Protein AF-A0A814LFT7-F1 (afdb_monomer_lite)

Secondary structure (DSSP, 8-state):
-----SSSTTSS---S---HHHHHHHHHHHHHHHHHHHHHTT-HHHHHHHHHHTT---S-TT---TTT--SHHHHHHHHHHHHHHHTT-HHHHHHHHHHHTTT-HHHHHHHHHHHHTT-SPTT--HHHHHHHHHHHHTT---TT-TTHHHHHHHHHHHHHHTSSS---HHHH--

Sequence (174 aa):
MAAQGIGEKLASSVPQALGAREFMIERLILRDNTRELLRENGREDEFESDLLDLTECTCGMDTYDPAKCKCRAREGIMLLAQFYYDTEQYHKAWKWYSKIKDVDLRAMYQLATMGFDEQGPPGFTPDDAYQMMVEIAAKGKDPNCFVVPYAEFHIGKAFFQGFGVAHSEDKAEQ

pLDDT: mean 72.68, std 20.84, range [34.19, 95.81]

Structure (mmCIF, N/CA/C/O backbone):
data_AF-A0A814LFT7-F1
#
_entry.id   AF-A0A814LFT7-F1
#
loop_
_atom_site.group_PDB
_atom_site.id
_atom_site.type_symbol
_atom_site.label_atom_id
_atom_site.label_alt_id
_atom_site.label_comp_id
_atom_site.label_asym_id
_atom_site.label_entity_id
_atom_site.label_seq_id
_atom_site.pdbx_PDB_ins_code
_atom_site.Cartn_x
_atom_site.Cartn_y
_atom_site.Cartn_z
_atom_site.occupancy
_atom_site.B_iso_or_equiv
_atom_site.auth_seq_id
_atom_site.auth_comp_id
_atom_site.auth_asym_id
_atom_site.auth_atom_id
_atom_site.pdbx_PDB_model_num
ATOM 1 N N . MET A 1 1 ? 39.405 0.310 -35.457 1.00 40.16 1 MET A N 1
ATOM 2 C CA . MET A 1 1 ? 39.043 -0.977 -34.829 1.00 40.16 1 MET A CA 1
ATOM 3 C C . MET A 1 1 ? 39.791 -1.091 -33.516 1.00 40.16 1 MET A C 1
ATOM 5 O O . MET A 1 1 ? 41.009 -1.153 -33.575 1.00 40.16 1 MET A O 1
ATOM 9 N N . ALA A 1 2 ? 39.075 -1.036 -32.391 1.00 37.03 2 ALA A N 1
ATOM 10 C CA . ALA A 1 2 ? 39.381 -1.689 -31.107 1.00 37.03 2 ALA A CA 1
ATOM 11 C C . ALA A 1 2 ? 38.528 -1.021 -30.012 1.00 37.03 2 ALA A C 1
ATOM 13 O O . ALA A 1 2 ? 38.968 -0.089 -29.350 1.00 37.03 2 ALA A O 1
ATOM 14 N N . ALA A 1 3 ? 37.285 -1.480 -29.859 1.00 38.47 3 ALA A N 1
ATOM 15 C CA . ALA A 1 3 ? 36.511 -1.297 -28.638 1.00 38.47 3 ALA A CA 1
ATOM 16 C C . ALA A 1 3 ? 36.437 -2.682 -27.987 1.00 38.47 3 ALA A C 1
ATOM 18 O O . ALA A 1 3 ? 35.677 -3.537 -28.433 1.00 38.47 3 ALA A O 1
ATOM 19 N N . GLN A 1 4 ? 37.302 -2.939 -27.009 1.00 41.00 4 GLN A N 1
ATOM 20 C CA . GLN A 1 4 ? 37.281 -4.161 -26.211 1.00 41.00 4 GLN A CA 1
ATOM 21 C C . GLN A 1 4 ? 37.300 -3.789 -24.730 1.00 41.00 4 GLN A C 1
ATOM 23 O O . GLN A 1 4 ? 38.209 -3.108 -24.264 1.00 41.00 4 GLN A O 1
ATOM 28 N N . GLY A 1 5 ? 36.293 -4.291 -24.011 1.00 41.91 5 GLY A N 1
ATOM 29 C CA . GLY A 1 5 ? 36.482 -4.800 -22.655 1.00 41.91 5 GLY A CA 1
ATOM 30 C C . GLY A 1 5 ? 36.432 -3.797 -21.507 1.00 41.91 5 GLY A C 1
ATOM 31 O O . GLY A 1 5 ? 37.387 -3.712 -20.743 1.00 41.91 5 GLY A O 1
ATOM 32 N N . ILE A 1 6 ? 35.300 -3.113 -21.316 1.00 39.19 6 ILE A N 1
ATOM 33 C CA . ILE A 1 6 ? 34.969 -2.491 -20.013 1.00 39.19 6 ILE A CA 1
ATOM 34 C C . ILE A 1 6 ? 34.038 -3.401 -19.177 1.00 39.19 6 ILE A C 1
ATOM 36 O O . ILE A 1 6 ? 33.919 -3.222 -17.971 1.00 39.19 6 ILE A O 1
ATOM 40 N N . GLY A 1 7 ? 33.428 -4.427 -19.790 1.00 34.19 7 GLY A N 1
ATOM 41 C CA . GLY A 1 7 ? 32.464 -5.322 -19.130 1.00 34.19 7 GLY A CA 1
ATOM 42 C C . GLY A 1 7 ? 33.062 -6.468 -18.301 1.00 34.19 7 GLY A C 1
ATOM 43 O O . GLY A 1 7 ? 32.405 -6.959 -17.393 1.00 34.19 7 GLY A O 1
ATOM 44 N N . GLU A 1 8 ? 34.304 -6.893 -18.558 1.00 38.50 8 GLU A N 1
ATOM 45 C CA . GLU A 1 8 ? 34.863 -8.103 -17.919 1.00 38.50 8 GLU A CA 1
ATOM 46 C C . GLU A 1 8 ? 35.596 -7.850 -16.594 1.00 38.50 8 GLU A C 1
ATOM 48 O O . GLU A 1 8 ? 35.836 -8.788 -15.837 1.00 38.50 8 GLU A O 1
ATOM 53 N N . LYS A 1 9 ? 35.944 -6.600 -16.263 1.00 34.84 9 LYS A N 1
ATOM 54 C CA . LYS A 1 9 ? 36.783 -6.305 -15.084 1.00 34.84 9 LYS A CA 1
ATOM 55 C C . LYS A 1 9 ? 36.033 -6.057 -13.775 1.00 34.84 9 LYS A C 1
ATOM 57 O O . LYS A 1 9 ? 36.686 -5.930 -12.745 1.00 34.84 9 LYS A O 1
ATOM 62 N N . LEU A 1 10 ? 34.702 -6.023 -13.783 1.00 36.62 10 LEU A N 1
ATOM 63 C CA . LEU A 1 10 ? 33.898 -5.823 -12.566 1.00 36.62 10 LEU A CA 1
ATOM 64 C C . LEU A 1 10 ? 33.284 -7.118 -12.011 1.00 36.62 10 LEU A C 1
ATOM 66 O O . LEU A 1 10 ? 32.687 -7.099 -10.941 1.00 36.62 10 LEU A O 1
ATOM 70 N N . ALA A 1 11 ? 33.459 -8.257 -12.690 1.00 38.34 11 ALA A N 1
ATOM 71 C CA . ALA A 1 11 ? 32.859 -9.529 -12.281 1.00 38.34 11 ALA A CA 1
ATOM 72 C C . ALA A 1 11 ? 33.690 -10.330 -11.256 1.00 38.34 11 ALA A C 1
ATOM 74 O O . ALA A 1 11 ? 33.198 -11.321 -10.721 1.00 38.34 11 ALA A O 1
ATOM 75 N N . SER A 1 12 ? 34.941 -9.945 -10.968 1.00 37.34 12 SER A N 1
ATOM 76 C CA . SER A 1 12 ? 35.880 -10.808 -10.229 1.00 37.34 12 SER A CA 1
ATOM 77 C C . SER A 1 12 ? 36.096 -10.458 -8.751 1.00 37.34 12 SER A C 1
ATOM 79 O O . SER A 1 12 ? 37.066 -10.937 -8.167 1.00 37.34 12 SER A O 1
ATOM 81 N N . SER A 1 13 ? 35.257 -9.628 -8.125 1.00 40.41 13 SER A N 1
ATOM 82 C CA . SER A 1 13 ? 35.477 -9.231 -6.722 1.00 40.41 13 SER A CA 1
ATOM 83 C C . SER A 1 13 ? 34.208 -9.087 -5.880 1.00 40.41 13 SER A C 1
ATOM 85 O O . SER A 1 13 ? 34.131 -8.177 -5.058 1.00 40.41 13 SER A O 1
ATOM 87 N N . VAL A 1 14 ? 33.222 -9.972 -6.049 1.00 40.31 14 VAL A N 1
ATOM 88 C 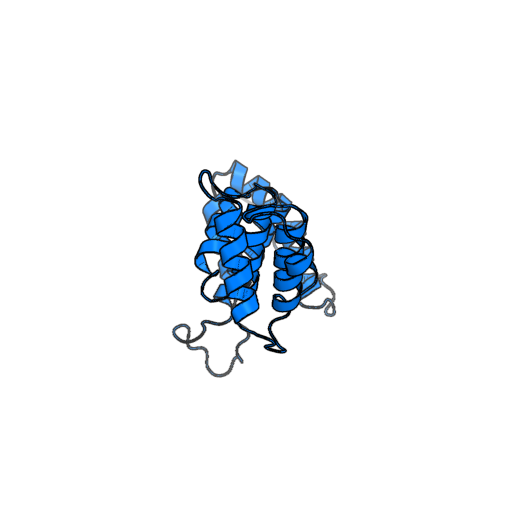CA . VAL A 1 14 ? 32.049 -10.011 -5.156 1.00 40.31 14 VAL A CA 1
ATOM 89 C C . VAL A 1 14 ? 32.238 -11.117 -4.102 1.00 40.31 14 VAL A C 1
ATOM 91 O O . VAL A 1 14 ? 32.347 -12.288 -4.475 1.00 40.31 14 VAL A O 1
ATOM 94 N N . PRO A 1 15 ? 32.313 -10.789 -2.796 1.00 34.59 15 PRO A N 1
ATOM 95 C CA . PRO A 1 15 ? 32.439 -11.774 -1.722 1.00 34.59 15 PRO A CA 1
ATOM 96 C C . PRO A 1 15 ? 31.198 -12.673 -1.605 1.00 34.59 15 PRO A C 1
ATOM 98 O O . PRO A 1 15 ? 30.063 -12.209 -1.628 1.00 34.59 15 PRO A O 1
ATOM 101 N N . GLN A 1 16 ? 31.429 -13.973 -1.417 1.00 44.84 16 GLN A N 1
ATOM 102 C CA . GLN A 1 16 ? 30.441 -15.066 -1.393 1.00 44.84 16 GLN A CA 1
ATOM 103 C C . GLN A 1 16 ? 29.497 -15.121 -0.166 1.00 44.84 16 GLN A C 1
ATOM 105 O O . GLN A 1 16 ? 29.023 -16.200 0.182 1.00 44.84 16 GLN A O 1
ATOM 110 N N . ALA A 1 17 ? 29.193 -14.018 0.521 1.00 39.47 17 ALA A N 1
ATOM 111 C CA . ALA A 1 17 ? 28.436 -14.102 1.780 1.00 39.47 17 ALA A CA 1
ATOM 112 C C . ALA A 1 17 ? 27.522 -12.906 2.085 1.00 39.47 17 ALA A C 1
ATOM 114 O O . ALA A 1 17 ? 27.415 -12.499 3.238 1.00 39.47 17 ALA A O 1
ATOM 115 N N . LEU A 1 18 ? 26.848 -12.358 1.076 1.00 39.06 18 LEU A N 1
ATOM 116 C CA . LEU A 1 18 ? 25.767 -11.389 1.280 1.00 39.06 18 LEU A CA 1
ATOM 117 C C . LEU A 1 18 ? 24.434 -12.091 1.013 1.00 39.06 18 LEU A C 1
ATOM 119 O O . LEU A 1 18 ? 24.268 -12.770 -0.005 1.00 39.06 18 LEU A O 1
ATOM 123 N N . GLY A 1 19 ? 23.505 -12.006 1.967 1.00 38.41 19 GLY A N 1
ATOM 124 C CA . GLY A 1 19 ? 22.208 -12.671 1.874 1.00 38.41 19 GLY A CA 1
ATOM 125 C C . GLY A 1 19 ? 21.450 -12.211 0.627 1.00 38.41 19 GLY A C 1
ATOM 126 O O . GLY A 1 19 ? 21.665 -11.108 0.130 1.00 38.41 19 GLY A O 1
ATOM 127 N N . ALA A 1 20 ? 20.519 -13.027 0.121 1.00 42.34 20 ALA A N 1
ATOM 128 C CA . ALA A 1 20 ? 19.757 -12.734 -1.105 1.00 42.34 20 ALA A CA 1
ATOM 129 C C . ALA A 1 20 ? 19.108 -11.329 -1.132 1.00 42.34 20 ALA A C 1
ATOM 131 O O . ALA A 1 20 ? 18.882 -10.774 -2.203 1.00 42.34 20 ALA A O 1
ATOM 132 N N . ARG A 1 21 ? 18.851 -10.736 0.043 1.00 37.50 21 ARG A N 1
ATOM 133 C CA . ARG A 1 21 ? 18.394 -9.349 0.212 1.00 37.50 21 ARG A CA 1
ATOM 134 C C . ARG A 1 21 ? 19.472 -8.303 -0.091 1.00 37.50 21 ARG A C 1
ATOM 136 O O . ARG A 1 21 ? 19.187 -7.338 -0.786 1.00 37.50 21 ARG A O 1
ATOM 143 N N . GLU A 1 22 ? 20.694 -8.492 0.390 1.00 35.59 22 GLU A N 1
ATOM 144 C CA . GLU A 1 22 ? 21.809 -7.553 0.199 1.00 35.59 22 GLU A CA 1
ATOM 145 C C . GLU A 1 22 ? 22.317 -7.580 -1.247 1.00 35.59 22 GLU A C 1
ATOM 147 O O . GLU A 1 22 ? 22.564 -6.527 -1.828 1.00 35.59 22 GLU A O 1
ATOM 152 N N . PHE A 1 23 ? 22.329 -8.757 -1.883 1.00 45.28 23 PHE A N 1
ATOM 153 C CA . PHE A 1 23 ? 22.641 -8.890 -3.312 1.00 45.28 23 PHE A CA 1
ATOM 154 C C . PHE A 1 23 ? 21.603 -8.196 -4.213 1.00 45.28 23 PHE A C 1
ATOM 156 O O . PHE A 1 23 ? 21.928 -7.653 -5.271 1.00 45.28 23 PHE A O 1
ATOM 163 N N . MET A 1 24 ? 20.336 -8.197 -3.794 1.00 46.66 24 MET A N 1
ATOM 164 C CA . MET A 1 24 ? 19.256 -7.515 -4.503 1.00 46.66 24 MET A CA 1
ATOM 165 C C . MET A 1 24 ? 19.343 -5.991 -4.326 1.00 46.66 24 MET A C 1
ATOM 167 O O . MET A 1 24 ? 19.159 -5.267 -5.301 1.00 46.66 24 MET A O 1
ATOM 171 N N . ILE A 1 25 ? 19.703 -5.510 -3.129 1.00 44.56 25 ILE A N 1
ATOM 172 C CA . ILE A 1 25 ? 19.911 -4.082 -2.831 1.00 44.56 25 ILE A CA 1
ATOM 173 C C . ILE A 1 25 ? 21.140 -3.524 -3.568 1.00 44.56 25 ILE A C 1
ATOM 175 O O . ILE A 1 25 ? 21.026 -2.482 -4.207 1.00 44.56 25 ILE A O 1
ATOM 179 N N . GLU A 1 26 ? 22.283 -4.219 -3.584 1.00 43.72 26 GLU A N 1
ATOM 180 C CA . GLU A 1 26 ? 23.464 -3.777 -4.353 1.00 43.72 26 GLU A CA 1
ATOM 181 C C . GLU A 1 26 ? 23.184 -3.714 -5.863 1.00 43.72 26 GLU A C 1
ATOM 183 O O . GLU A 1 26 ? 23.618 -2.779 -6.542 1.00 43.72 26 GLU A O 1
ATOM 188 N N . ARG A 1 27 ? 22.389 -4.652 -6.399 1.00 52.22 27 ARG A N 1
ATOM 189 C CA . ARG A 1 27 ? 21.921 -4.581 -7.792 1.00 52.22 27 ARG A CA 1
ATOM 190 C C . ARG A 1 27 ? 20.940 -3.438 -8.035 1.00 52.22 27 ARG A C 1
ATOM 192 O O . ARG A 1 27 ? 20.958 -2.886 -9.129 1.00 52.22 27 ARG A O 1
ATOM 199 N N . LEU A 1 28 ? 20.096 -3.082 -7.067 1.00 49.16 28 LEU A N 1
ATOM 200 C CA . LEU A 1 28 ? 19.198 -1.925 -7.166 1.00 49.16 28 LEU A CA 1
ATOM 201 C C . LEU A 1 28 ? 19.978 -0.596 -7.140 1.00 49.16 28 LEU A C 1
ATOM 203 O O . LEU A 1 28 ? 19.677 0.287 -7.935 1.00 49.16 28 LEU A O 1
ATOM 207 N N . ILE A 1 29 ? 21.048 -0.488 -6.347 1.00 50.09 29 ILE A N 1
ATOM 208 C CA . ILE A 1 29 ? 21.918 0.705 -6.301 1.00 50.09 29 ILE A CA 1
ATOM 209 C C . ILE A 1 29 ? 22.715 0.883 -7.609 1.00 50.09 29 ILE A C 1
ATOM 211 O O . ILE A 1 29 ? 22.812 1.988 -8.137 1.00 50.09 29 ILE A O 1
ATOM 215 N N . LEU A 1 30 ? 23.235 -0.200 -8.202 1.00 50.12 30 LEU A N 1
ATOM 216 C CA . LEU A 1 30 ? 23.833 -0.169 -9.551 1.00 50.12 30 LEU A CA 1
ATOM 217 C C . LEU A 1 30 ? 22.812 0.209 -10.651 1.00 50.12 30 LEU A C 1
ATOM 219 O O . LEU A 1 30 ? 23.193 0.653 -11.739 1.00 50.12 30 LEU A O 1
ATOM 223 N N . ARG A 1 31 ? 21.511 0.050 -10.380 1.00 56.03 31 ARG A N 1
ATOM 224 C CA . ARG A 1 31 ? 20.415 0.241 -11.338 1.00 56.03 31 ARG A CA 1
ATOM 225 C C . ARG A 1 31 ? 19.875 1.660 -11.420 1.00 56.03 31 ARG A C 1
ATOM 227 O O . ARG A 1 31 ? 19.375 1.980 -12.490 1.00 56.03 31 ARG A O 1
ATOM 234 N N . ASP A 1 32 ? 20.018 2.513 -10.410 1.00 52.91 32 ASP A N 1
ATOM 235 C CA . ASP A 1 32 ? 19.633 3.930 -10.550 1.00 52.91 32 ASP A CA 1
ATOM 236 C C . ASP A 1 32 ? 20.464 4.619 -11.644 1.00 52.91 32 ASP A C 1
ATOM 238 O O . ASP A 1 32 ? 19.910 5.243 -12.550 1.00 52.91 32 ASP A O 1
ATOM 242 N N . ASN A 1 33 ? 21.773 4.342 -11.679 1.00 54.19 33 ASN A N 1
ATOM 243 C CA . ASN A 1 33 ? 22.659 4.775 -12.766 1.00 54.19 33 ASN A CA 1
ATOM 244 C C . ASN A 1 33 ? 22.281 4.142 -14.121 1.00 54.19 33 ASN A C 1
ATOM 246 O O . ASN A 1 33 ? 22.356 4.787 -15.163 1.00 54.19 33 ASN A O 1
ATOM 250 N N . THR A 1 34 ? 21.861 2.872 -14.124 1.00 54.91 34 THR A N 1
ATOM 251 C CA . THR A 1 34 ? 21.457 2.160 -15.354 1.00 54.91 34 THR A CA 1
ATOM 252 C C . THR A 1 34 ? 20.121 2.680 -15.889 1.00 54.91 34 THR A C 1
ATOM 254 O O . THR A 1 34 ? 19.919 2.763 -17.096 1.00 54.91 34 THR A O 1
ATOM 257 N N . ARG A 1 35 ? 19.209 3.078 -15.004 1.00 59.75 35 ARG A N 1
ATOM 258 C CA . ARG A 1 35 ? 17.896 3.606 -15.350 1.00 59.75 35 ARG A CA 1
ATOM 259 C C . ARG A 1 35 ? 17.982 5.015 -15.917 1.00 59.75 35 ARG A C 1
ATOM 261 O O . ARG A 1 35 ? 17.287 5.279 -16.893 1.00 59.75 35 ARG A O 1
ATOM 268 N N . GLU A 1 36 ? 18.807 5.899 -15.354 1.00 62.78 36 GLU A N 1
ATOM 269 C CA . GLU A 1 36 ? 19.040 7.217 -15.964 1.00 62.78 36 GLU A CA 1
ATOM 270 C C . GLU A 1 36 ? 19.565 7.061 -17.393 1.00 62.78 36 GLU A C 1
ATOM 272 O O . GLU A 1 36 ? 18.987 7.628 -18.319 1.00 62.78 36 GLU A O 1
ATOM 277 N N . LEU A 1 37 ? 20.541 6.171 -17.593 1.00 54.03 37 LEU A N 1
ATOM 278 C CA . LEU A 1 37 ? 21.069 5.842 -18.917 1.00 54.03 37 LEU A CA 1
ATOM 279 C C . LEU A 1 37 ? 20.005 5.240 -19.850 1.00 54.03 37 LEU A C 1
ATOM 281 O O . LEU A 1 37 ? 19.952 5.584 -21.029 1.00 54.03 37 LEU A O 1
ATOM 285 N N . LEU A 1 38 ? 19.141 4.343 -19.369 1.00 56.53 38 LEU A N 1
ATOM 286 C CA . LEU A 1 38 ? 18.082 3.749 -20.194 1.00 56.53 38 LEU A CA 1
ATOM 287 C C . LEU A 1 38 ? 16.965 4.752 -20.509 1.00 56.53 38 LEU A C 1
ATOM 289 O O . LEU A 1 38 ? 16.458 4.748 -21.629 1.00 56.53 38 LEU A O 1
ATOM 293 N N . ARG A 1 39 ? 16.631 5.662 -19.585 1.00 61.12 39 ARG A N 1
ATOM 294 C CA . ARG A 1 39 ? 15.672 6.754 -19.810 1.00 61.12 39 ARG A CA 1
ATOM 295 C C . ARG A 1 39 ? 16.188 7.744 -20.847 1.00 61.12 39 ARG A C 1
ATOM 297 O O . ARG A 1 39 ? 15.447 8.100 -21.758 1.00 61.12 39 ARG A O 1
ATOM 304 N N . GLU A 1 40 ? 17.453 8.145 -20.746 1.00 63.31 40 GLU A N 1
ATOM 305 C CA . GLU A 1 40 ? 18.112 9.016 -21.731 1.00 63.31 40 GLU A CA 1
ATOM 306 C C . GLU A 1 40 ? 18.123 8.406 -23.138 1.00 63.31 40 GLU A C 1
ATOM 308 O O . GLU A 1 40 ? 18.077 9.130 -24.129 1.00 63.31 40 GLU A O 1
ATOM 313 N N . ASN A 1 41 ? 18.111 7.074 -23.226 1.00 56.53 41 ASN A N 1
ATOM 314 C CA . ASN A 1 41 ? 18.071 6.335 -24.485 1.00 56.53 41 ASN A CA 1
ATOM 315 C C . ASN A 1 41 ? 16.663 5.864 -24.899 1.00 56.53 41 ASN A C 1
ATOM 317 O O . ASN A 1 41 ? 16.540 5.158 -25.898 1.00 56.53 41 ASN A O 1
ATOM 321 N N . GLY A 1 42 ? 15.603 6.220 -24.160 1.00 60.59 42 GLY A N 1
ATOM 322 C CA . GLY A 1 42 ? 14.227 5.801 -24.463 1.00 60.59 42 GLY A CA 1
ATOM 323 C C . GLY A 1 42 ? 13.968 4.291 -24.336 1.00 60.59 42 GLY A C 1
ATOM 324 O O . GLY A 1 42 ? 13.038 3.783 -24.952 1.00 60.59 42 GLY A O 1
ATOM 325 N N . ARG A 1 43 ? 14.783 3.571 -23.555 1.00 64.88 43 ARG A N 1
ATOM 326 C CA . ARG A 1 43 ? 14.760 2.106 -23.366 1.00 64.88 43 ARG A CA 1
ATOM 327 C C . ARG A 1 43 ? 14.245 1.704 -21.977 1.00 64.88 43 ARG A C 1
ATOM 329 O O . ARG A 1 43 ? 14.699 0.721 -21.399 1.00 64.88 43 ARG A O 1
ATOM 336 N N . GLU A 1 44 ? 13.310 2.468 -21.409 1.00 64.62 44 GLU A N 1
ATOM 337 C CA . GLU A 1 44 ? 12.728 2.149 -20.092 1.00 64.62 44 GLU A CA 1
ATOM 338 C C . GLU A 1 44 ? 11.995 0.794 -20.079 1.00 64.62 44 GLU A C 1
ATOM 340 O O . GLU A 1 44 ? 11.999 0.111 -19.058 1.00 64.62 44 GLU A O 1
ATOM 345 N N . ASP A 1 45 ? 11.425 0.373 -21.210 1.00 66.56 45 ASP A N 1
ATOM 346 C CA . ASP A 1 45 ? 10.733 -0.918 -21.330 1.00 66.56 45 ASP A CA 1
ATOM 347 C C . ASP A 1 45 ? 11.692 -2.110 -21.167 1.00 66.56 45 ASP A C 1
ATOM 349 O O . ASP A 1 45 ? 11.316 -3.157 -20.640 1.00 66.56 45 ASP A O 1
ATOM 353 N N . GLU A 1 46 ? 12.954 -1.944 -21.567 1.00 66.50 46 GLU A N 1
ATOM 354 C CA . GLU A 1 46 ? 13.986 -2.969 -21.398 1.00 66.50 46 GLU A CA 1
ATOM 355 C C . GLU A 1 46 ? 14.405 -3.100 -19.936 1.00 66.50 46 GLU A C 1
ATOM 357 O O . GLU A 1 46 ? 14.634 -4.205 -19.462 1.00 66.50 46 GLU A O 1
ATOM 362 N N . PHE A 1 47 ? 14.401 -1.997 -19.183 1.00 69.56 47 PHE A N 1
ATOM 363 C CA . PHE A 1 47 ? 14.615 -2.032 -17.738 1.00 69.56 47 PHE A CA 1
ATOM 364 C C . PHE A 1 47 ? 13.499 -2.793 -17.012 1.00 69.56 47 PHE A C 1
ATOM 366 O O . PHE A 1 47 ? 13.789 -3.592 -16.123 1.00 69.56 47 PHE A O 1
ATOM 373 N N . GLU A 1 48 ? 12.232 -2.559 -17.385 1.00 69.62 48 GLU A N 1
ATOM 374 C CA . GLU A 1 48 ? 11.086 -3.305 -16.842 1.00 69.62 48 GLU A CA 1
ATOM 375 C C . GLU A 1 48 ? 11.192 -4.799 -17.182 1.00 69.62 48 GLU A C 1
ATOM 377 O O . GLU A 1 48 ? 11.001 -5.632 -16.295 1.00 69.62 48 GLU A O 1
ATOM 382 N N . SER A 1 49 ? 11.543 -5.136 -18.429 1.00 69.69 49 SER A N 1
ATOM 383 C CA . SER A 1 49 ? 11.769 -6.523 -18.857 1.00 69.69 49 SER A CA 1
ATOM 384 C C . SER A 1 49 ? 12.898 -7.176 -18.064 1.00 69.69 49 SER A C 1
ATOM 386 O O . SER A 1 49 ? 12.674 -8.205 -17.437 1.00 69.69 49 SER A O 1
ATOM 388 N N . ASP A 1 50 ? 14.067 -6.540 -17.988 1.00 66.25 50 ASP A N 1
ATOM 389 C CA . ASP A 1 50 ? 15.233 -7.054 -17.269 1.00 66.25 50 ASP A CA 1
ATOM 390 C C . ASP A 1 50 ? 14.947 -7.235 -15.772 1.00 66.25 50 ASP A C 1
ATOM 392 O O . ASP A 1 50 ? 15.442 -8.167 -15.143 1.00 66.25 50 ASP A O 1
ATOM 396 N N . LEU A 1 51 ? 14.157 -6.351 -15.156 1.00 65.50 51 LEU A N 1
ATOM 397 C CA . LEU A 1 51 ? 13.756 -6.479 -13.751 1.00 65.50 51 LEU A CA 1
ATOM 398 C C . LEU A 1 51 ? 12.831 -7.666 -13.508 1.00 65.50 51 LEU A C 1
ATOM 400 O O . LEU A 1 51 ? 12.979 -8.343 -12.487 1.00 65.50 51 LEU A O 1
ATOM 404 N N . LEU A 1 52 ? 11.904 -7.910 -14.431 1.00 68.75 52 LEU A N 1
ATOM 405 C CA . LEU A 1 52 ? 11.018 -9.066 -14.385 1.00 68.75 52 LEU A CA 1
ATOM 406 C C . LEU A 1 52 ? 11.795 -10.357 -14.658 1.00 68.75 52 LEU A C 1
ATOM 408 O O . LEU A 1 52 ? 11.617 -11.332 -13.927 1.00 68.75 52 LEU A O 1
ATOM 412 N N . ASP A 1 53 ? 12.710 -10.334 -15.625 1.00 65.25 53 ASP A N 1
ATOM 413 C CA . ASP A 1 53 ? 13.561 -11.464 -15.987 1.00 65.25 53 ASP A CA 1
ATOM 414 C C . ASP A 1 53 ? 14.532 -11.804 -14.854 1.00 65.25 53 ASP A C 1
ATOM 416 O O . ASP A 1 53 ? 14.643 -12.961 -14.475 1.00 65.25 53 ASP A O 1
ATOM 420 N N . LEU A 1 54 ? 15.130 -10.816 -14.179 1.00 56.19 54 LEU A N 1
ATOM 421 C CA . LEU A 1 54 ? 16.070 -11.020 -13.063 1.00 56.19 54 LEU A CA 1
ATOM 422 C C . LEU A 1 54 ? 15.449 -11.628 -11.794 1.00 56.19 54 LEU A C 1
ATOM 424 O O . LEU A 1 54 ? 16.151 -11.835 -10.800 1.00 56.19 54 LEU A O 1
ATOM 428 N N . THR A 1 55 ? 14.162 -11.968 -11.827 1.00 57.66 55 THR A N 1
ATOM 429 C CA . THR A 1 55 ? 13.502 -12.781 -10.798 1.00 57.66 55 THR A CA 1
ATOM 430 C C . THR A 1 55 ? 13.494 -14.277 -11.113 1.00 57.66 55 THR A C 1
ATOM 432 O O . THR A 1 55 ? 12.701 -15.027 -10.535 1.00 57.66 55 THR A O 1
ATOM 435 N N . GLU A 1 56 ? 14.420 -14.726 -11.973 1.00 48.22 56 GLU A N 1
ATOM 436 C CA . GLU A 1 56 ? 14.613 -16.127 -12.359 1.00 48.22 56 GLU A CA 1
ATOM 437 C C . GLU A 1 56 ? 14.538 -17.096 -11.168 1.00 48.22 56 GLU A C 1
ATOM 439 O O . GLU A 1 56 ? 15.026 -16.856 -10.058 1.00 48.22 56 GLU A O 1
ATOM 444 N N . CYS A 1 57 ? 13.850 -18.209 -11.410 1.00 50.44 57 CYS A N 1
ATOM 445 C CA . CYS A 1 57 ? 13.498 -19.237 -10.441 1.00 50.44 57 CYS A CA 1
ATOM 446 C C . CYS A 1 57 ? 14.716 -19.926 -9.805 1.00 50.44 57 CYS A C 1
ATOM 448 O O . CYS A 1 57 ? 15.651 -20.292 -10.501 1.00 50.44 57 CYS A O 1
ATOM 450 N N . THR A 1 58 ? 14.645 -20.242 -8.505 1.00 45.84 58 THR A N 1
ATOM 451 C CA . THR A 1 58 ? 15.432 -21.351 -7.913 1.00 45.84 58 THR A CA 1
ATOM 452 C C . THR A 1 58 ? 14.522 -22.447 -7.355 1.00 45.84 58 THR A C 1
ATOM 454 O O . THR A 1 58 ? 14.849 -23.099 -6.364 1.00 45.84 58 THR A O 1
ATOM 457 N N . CYS A 1 59 ? 13.350 -22.646 -7.960 1.00 47.22 59 CYS A N 1
ATOM 458 C CA . CYS A 1 59 ? 12.670 -23.933 -7.872 1.00 47.22 59 CYS A CA 1
ATOM 459 C C . CYS A 1 59 ? 13.687 -24.990 -8.324 1.00 47.22 59 CYS A C 1
ATOM 461 O O . CYS A 1 59 ? 14.304 -24.804 -9.369 1.00 47.22 59 CYS A O 1
ATOM 463 N N . GLY A 1 60 ? 13.949 -25.990 -7.474 1.00 44.72 60 GLY A N 1
ATOM 464 C CA . GLY A 1 60 ? 15.109 -26.886 -7.569 1.00 44.72 60 GLY A CA 1
ATOM 465 C C . GLY A 1 60 ? 15.437 -27.314 -9.001 1.00 44.72 60 GLY A C 1
ATOM 466 O O . GLY A 1 60 ? 14.533 -27.647 -9.767 1.00 44.72 60 GLY A O 1
ATOM 467 N N . MET A 1 61 ? 16.729 -27.283 -9.344 1.00 45.53 61 MET A N 1
ATOM 468 C CA . MET A 1 61 ? 17.263 -27.425 -10.710 1.00 45.53 61 MET A CA 1
ATOM 469 C C . MET A 1 61 ? 16.872 -28.723 -11.440 1.00 45.53 61 MET A C 1
ATOM 471 O O . MET A 1 61 ? 17.170 -28.872 -12.621 1.00 45.53 61 MET A O 1
ATOM 475 N N . ASP A 1 62 ? 16.186 -29.651 -10.782 1.00 48.16 62 ASP A N 1
ATOM 476 C CA . ASP A 1 62 ? 16.063 -31.020 -11.264 1.00 48.16 62 ASP A CA 1
ATOM 477 C C . ASP A 1 62 ? 14.855 -31.224 -12.198 1.00 48.16 62 ASP A C 1
ATOM 479 O O . ASP A 1 62 ? 14.826 -32.196 -12.948 1.00 48.16 62 ASP A O 1
ATOM 483 N N . THR A 1 63 ? 13.870 -30.308 -12.217 1.00 46.12 63 THR A N 1
ATOM 484 C CA . THR A 1 63 ? 12.724 -30.359 -13.158 1.00 46.12 63 THR A CA 1
ATOM 485 C C . THR A 1 63 ? 12.196 -28.962 -13.527 1.00 46.12 63 THR A C 1
ATOM 487 O O . THR A 1 63 ? 11.134 -28.527 -13.082 1.00 46.12 63 THR A O 1
ATOM 490 N N . TYR A 1 64 ? 12.936 -28.223 -14.356 1.00 43.47 64 TYR A N 1
ATOM 491 C CA . TYR A 1 64 ? 12.479 -26.932 -14.887 1.00 43.47 64 TYR A CA 1
ATOM 492 C C . TYR A 1 64 ? 11.317 -27.119 -15.887 1.00 43.47 64 TYR A C 1
ATOM 494 O O . TYR A 1 64 ? 11.521 -27.563 -17.015 1.00 43.47 64 TYR A O 1
ATOM 502 N N . ASP A 1 65 ? 10.092 -26.775 -15.468 1.00 53.75 65 ASP A N 1
ATOM 503 C CA . ASP A 1 65 ? 8.896 -26.643 -16.318 1.00 53.75 65 ASP A CA 1
ATOM 504 C C . ASP A 1 65 ? 8.411 -25.175 -16.276 1.00 53.75 65 ASP A C 1
ATOM 506 O O . ASP A 1 65 ? 7.766 -24.761 -15.299 1.00 53.75 65 ASP A O 1
ATOM 510 N N . PRO A 1 66 ? 8.711 -24.363 -17.308 1.00 46.84 66 PRO A N 1
ATOM 511 C CA . PRO A 1 66 ? 8.374 -22.940 -17.328 1.00 46.84 66 PRO A CA 1
ATOM 512 C C . PRO A 1 66 ? 6.860 -22.670 -17.309 1.00 46.84 66 PRO A C 1
ATOM 514 O O . PRO A 1 66 ? 6.443 -21.588 -16.900 1.00 46.84 66 PRO A O 1
ATOM 517 N N . ALA A 1 67 ? 6.010 -23.645 -17.659 1.00 47.09 67 ALA A N 1
ATOM 518 C CA . ALA A 1 67 ? 4.554 -23.489 -17.620 1.00 47.09 67 ALA A CA 1
ATOM 519 C C . ALA A 1 67 ? 3.954 -23.635 -16.204 1.00 47.09 67 ALA A C 1
ATOM 521 O O . ALA A 1 67 ? 2.810 -23.233 -15.967 1.00 47.09 67 ALA A O 1
ATOM 522 N N . LYS A 1 68 ? 4.704 -24.199 -15.243 1.00 48.72 68 LYS A N 1
ATOM 523 C CA . LYS A 1 68 ? 4.226 -24.469 -13.870 1.00 48.72 68 LYS A CA 1
ATOM 524 C C . LYS A 1 68 ? 4.768 -23.517 -12.808 1.00 48.72 68 LYS A C 1
ATOM 526 O O . LYS A 1 68 ? 4.221 -23.466 -11.705 1.00 48.72 68 LYS A O 1
ATOM 531 N N . CYS A 1 69 ? 5.798 -22.732 -13.111 1.00 52.47 69 CYS A N 1
ATOM 532 C CA . CYS A 1 69 ? 6.450 -21.891 -12.114 1.00 52.47 69 CYS A CA 1
ATOM 533 C C . CYS A 1 69 ? 5.766 -20.517 -11.940 1.00 52.47 69 CYS A C 1
ATOM 535 O O . CYS A 1 69 ? 6.181 -19.511 -12.509 1.00 52.47 69 CYS A O 1
ATOM 537 N N . LYS A 1 70 ? 4.724 -20.455 -11.100 1.00 54.31 70 LYS A N 1
ATOM 538 C CA . LYS A 1 70 ? 3.957 -19.220 -10.812 1.00 54.31 70 LYS A CA 1
ATOM 539 C C . LYS A 1 70 ? 4.448 -18.410 -9.597 1.00 54.31 70 LYS A C 1
ATOM 541 O O . LYS A 1 70 ? 3.890 -17.353 -9.314 1.00 54.31 70 LYS A O 1
ATOM 546 N N . CYS A 1 71 ? 5.447 -18.897 -8.857 1.00 54.50 71 CYS A N 1
ATOM 547 C CA . CYS A 1 71 ? 5.813 -18.378 -7.532 1.00 54.50 71 CYS A CA 1
ATOM 548 C C . CYS A 1 71 ? 6.807 -17.198 -7.524 1.00 54.50 71 CYS A C 1
ATOM 550 O O . CYS A 1 71 ? 6.719 -16.392 -6.605 1.00 54.50 71 CYS A O 1
ATOM 552 N N . ARG A 1 72 ? 7.691 -17.021 -8.524 1.00 60.59 72 ARG A N 1
ATOM 553 C CA . ARG A 1 72 ? 8.624 -15.863 -8.556 1.00 60.59 72 ARG A CA 1
ATOM 554 C C . ARG A 1 72 ? 8.187 -14.666 -9.394 1.00 60.59 72 ARG A C 1
ATOM 556 O O . ARG A 1 72 ? 8.571 -13.553 -9.059 1.00 60.59 72 ARG A O 1
ATOM 563 N N . ALA A 1 73 ? 7.307 -14.862 -10.379 1.00 66.81 73 ALA A N 1
ATOM 564 C CA . ALA A 1 73 ? 6.747 -13.750 -11.153 1.00 66.81 73 ALA A CA 1
ATOM 565 C C . ALA A 1 73 ? 6.040 -12.714 -10.254 1.00 66.81 73 ALA A C 1
ATOM 567 O O . ALA A 1 73 ? 6.076 -11.521 -10.526 1.00 66.81 73 ALA A O 1
ATOM 568 N N . ARG A 1 74 ? 5.435 -13.165 -9.144 1.00 75.44 74 ARG A N 1
ATOM 569 C CA . ARG A 1 74 ? 4.784 -12.285 -8.161 1.00 75.44 74 ARG A CA 1
ATOM 570 C C . ARG A 1 74 ? 5.791 -11.460 -7.367 1.00 75.44 74 ARG A C 1
ATOM 572 O O . ARG A 1 74 ? 5.598 -10.260 -7.229 1.00 75.44 74 ARG A O 1
ATOM 579 N N . GLU A 1 75 ? 6.872 -12.086 -6.900 1.00 77.00 75 GLU A N 1
ATOM 580 C CA . GLU A 1 75 ? 7.908 -11.397 -6.124 1.00 77.00 75 GLU A CA 1
ATOM 581 C C . GLU A 1 75 ? 8.638 -10.351 -6.974 1.00 77.00 75 GLU A C 1
ATOM 583 O O . GLU A 1 75 ? 8.876 -9.242 -6.510 1.00 77.00 75 GLU A O 1
ATOM 588 N N . GLY A 1 76 ? 8.919 -10.656 -8.245 1.00 78.62 76 GLY A N 1
ATOM 589 C CA . GLY A 1 76 ? 9.497 -9.680 -9.169 1.00 78.62 76 GLY A CA 1
ATOM 590 C C . GLY A 1 76 ? 8.613 -8.473 -9.417 1.00 78.62 76 GLY A C 1
ATOM 591 O O . GLY A 1 76 ? 9.089 -7.341 -9.356 1.00 78.62 76 GLY A O 1
ATOM 592 N N . ILE A 1 77 ? 7.313 -8.699 -9.611 1.00 84.19 77 ILE A N 1
ATOM 593 C CA . ILE A 1 77 ? 6.348 -7.605 -9.743 1.00 84.19 77 ILE A CA 1
ATOM 594 C C . ILE A 1 77 ? 6.260 -6.793 -8.445 1.00 84.19 77 ILE A C 1
ATOM 596 O O . ILE A 1 77 ? 6.225 -5.568 -8.515 1.00 84.19 77 ILE A O 1
ATOM 600 N N . MET A 1 78 ? 6.265 -7.445 -7.277 1.00 86.00 78 MET A N 1
ATOM 601 C CA . MET A 1 78 ? 6.243 -6.766 -5.977 1.00 86.00 78 MET A CA 1
ATOM 602 C C . MET A 1 78 ? 7.461 -5.849 -5.806 1.00 86.00 78 MET A C 1
ATOM 604 O O . MET A 1 78 ? 7.309 -4.683 -5.458 1.00 86.00 78 MET A O 1
ATOM 608 N N . LEU A 1 79 ? 8.663 -6.346 -6.102 1.00 84.56 79 LEU A N 1
ATOM 609 C CA . LEU A 1 79 ? 9.905 -5.576 -5.992 1.00 84.56 79 LEU A CA 1
ATOM 610 C C . LEU A 1 79 ? 9.976 -4.431 -7.005 1.00 84.56 79 LEU A C 1
ATOM 612 O O . LEU A 1 79 ? 10.417 -3.337 -6.662 1.00 84.56 79 LEU A O 1
ATOM 616 N N . LEU A 1 80 ? 9.525 -4.663 -8.240 1.00 84.19 80 LEU A N 1
ATOM 617 C CA . LEU A 1 80 ? 9.445 -3.625 -9.267 1.00 84.19 80 LEU A CA 1
ATOM 618 C C . LEU A 1 80 ? 8.475 -2.513 -8.855 1.00 84.19 80 LEU A C 1
ATOM 620 O O . LEU A 1 80 ? 8.784 -1.329 -8.984 1.00 84.19 80 LEU A O 1
ATOM 624 N N . ALA A 1 81 ? 7.309 -2.888 -8.331 1.00 90.69 81 ALA A N 1
ATOM 625 C CA . ALA A 1 81 ? 6.333 -1.939 -7.824 1.00 90.69 81 ALA A CA 1
ATOM 626 C C . ALA A 1 81 ? 6.880 -1.150 -6.623 1.00 90.69 81 ALA A C 1
ATOM 628 O O . ALA A 1 81 ? 6.712 0.069 -6.585 1.00 90.69 81 ALA A O 1
ATOM 629 N N . GLN A 1 82 ? 7.596 -1.810 -5.706 1.00 88.75 82 GLN A N 1
ATOM 630 C CA . GLN A 1 82 ? 8.249 -1.154 -4.570 1.00 88.75 82 GLN A CA 1
ATOM 631 C C . GLN A 1 82 ? 9.322 -0.169 -5.025 1.00 88.75 82 GLN A C 1
ATOM 633 O O . GLN A 1 82 ? 9.338 0.963 -4.563 1.00 88.75 82 GLN A O 1
ATOM 638 N N . PHE A 1 83 ? 10.150 -0.542 -6.000 1.00 86.00 83 PHE A N 1
ATOM 639 C CA . PHE A 1 83 ? 11.124 0.372 -6.592 1.00 86.00 83 PHE A CA 1
ATOM 640 C C . PHE A 1 83 ? 10.459 1.621 -7.191 1.00 86.00 83 PHE A C 1
ATOM 642 O O . PHE A 1 83 ? 10.931 2.744 -7.003 1.00 86.00 83 PHE A O 1
ATOM 649 N N . TYR A 1 84 ? 9.342 1.455 -7.905 1.00 87.56 84 TYR A N 1
ATOM 650 C CA . TYR A 1 84 ? 8.596 2.601 -8.425 1.00 87.56 84 TYR A CA 1
ATOM 651 C C . TYR A 1 84 ? 7.972 3.453 -7.325 1.00 87.56 84 TYR A C 1
ATOM 653 O O . TYR A 1 84 ? 7.917 4.669 -7.478 1.00 87.56 84 TYR A O 1
ATOM 661 N N . TYR A 1 85 ? 7.524 2.834 -6.237 1.00 90.00 85 TYR A N 1
ATOM 662 C CA . TYR A 1 85 ? 6.987 3.538 -5.080 1.00 90.00 85 TYR A CA 1
ATOM 663 C C . TYR A 1 85 ? 8.073 4.360 -4.368 1.00 90.00 85 TYR A C 1
ATOM 665 O O . TYR A 1 85 ? 7.888 5.557 -4.167 1.00 90.00 85 TYR A O 1
ATOM 673 N N . ASP A 1 86 ? 9.228 3.753 -4.083 1.00 87.69 86 ASP A N 1
ATOM 674 C CA . ASP A 1 86 ? 10.361 4.393 -3.395 1.00 87.69 86 ASP A CA 1
ATOM 675 C C . ASP A 1 86 ? 10.988 5.523 -4.228 1.00 87.69 86 ASP A C 1
ATOM 677 O O . ASP A 1 86 ? 11.565 6.458 -3.683 1.00 87.69 86 ASP A O 1
ATOM 681 N N . THR A 1 87 ? 10.846 5.460 -5.555 1.00 85.69 87 THR A N 1
ATOM 682 C CA . THR A 1 87 ? 11.264 6.521 -6.488 1.00 85.69 87 THR A CA 1
ATOM 683 C C . THR A 1 87 ? 10.124 7.474 -6.869 1.00 85.69 87 THR A C 1
ATOM 685 O O . THR A 1 87 ? 10.195 8.130 -7.911 1.00 85.69 87 THR A O 1
ATOM 688 N N . GLU A 1 88 ? 9.059 7.519 -6.060 1.00 88.56 88 GLU A N 1
ATOM 689 C CA . GLU A 1 88 ? 7.907 8.437 -6.153 1.00 88.56 88 GLU A CA 1
ATOM 690 C C . GLU A 1 88 ? 7.136 8.389 -7.490 1.00 88.56 88 GLU A C 1
ATOM 692 O O . GLU A 1 88 ? 6.367 9.282 -7.849 1.00 88.56 88 GLU A O 1
ATOM 697 N N . GLN A 1 89 ? 7.277 7.307 -8.255 1.00 89.62 89 GLN A N 1
ATOM 698 C CA . GLN A 1 89 ? 6.515 7.074 -9.483 1.00 89.62 89 GLN A CA 1
ATOM 699 C C . GLN A 1 89 ? 5.243 6.287 -9.190 1.00 89.62 89 GLN A C 1
ATOM 701 O O . GLN A 1 89 ? 5.046 5.166 -9.673 1.00 89.62 89 GLN A O 1
ATOM 706 N N . TYR A 1 90 ? 4.342 6.908 -8.435 1.00 92.12 90 TYR A N 1
ATOM 707 C CA . TYR A 1 90 ? 3.131 6.261 -7.931 1.00 92.12 90 TYR A CA 1
ATOM 708 C C . TYR A 1 90 ? 2.254 5.659 -9.034 1.00 92.12 90 TYR A C 1
ATOM 710 O O . TYR A 1 90 ? 1.757 4.551 -8.882 1.00 92.12 90 TYR A O 1
ATOM 718 N N . HIS A 1 91 ? 2.147 6.302 -10.200 1.00 92.38 91 HIS A N 1
ATOM 719 C CA . HIS A 1 91 ? 1.397 5.755 -11.339 1.00 92.38 91 HIS A CA 1
ATOM 720 C C . HIS A 1 91 ? 1.951 4.409 -11.854 1.00 92.38 91 HIS A C 1
ATOM 722 O O . HIS A 1 91 ? 1.177 3.514 -12.207 1.00 92.38 91 HIS A O 1
ATOM 728 N N . LYS A 1 92 ? 3.283 4.230 -11.878 1.00 90.06 92 LYS A N 1
ATOM 729 C CA . LYS A 1 92 ? 3.918 2.961 -12.275 1.00 90.06 92 LYS A CA 1
ATOM 730 C C . LYS A 1 92 ? 3.798 1.929 -11.161 1.00 90.06 92 LYS A C 1
ATOM 732 O O . LYS A 1 92 ? 3.424 0.790 -11.439 1.00 90.06 92 LYS A O 1
ATOM 737 N N . ALA A 1 93 ? 4.041 2.332 -9.913 1.00 92.94 93 ALA A N 1
ATOM 738 C CA . ALA A 1 93 ? 3.858 1.469 -8.748 1.00 92.94 93 ALA A CA 1
ATOM 739 C C . ALA A 1 93 ? 2.432 0.900 -8.711 1.00 92.94 93 ALA A C 1
ATOM 741 O O . ALA A 1 93 ? 2.241 -0.314 -8.650 1.00 92.94 93 ALA A O 1
ATOM 742 N N . TRP A 1 94 ? 1.435 1.768 -8.892 1.00 94.88 94 TRP A N 1
ATOM 743 C CA . TRP A 1 94 ? 0.024 1.410 -8.946 1.00 94.88 94 TRP A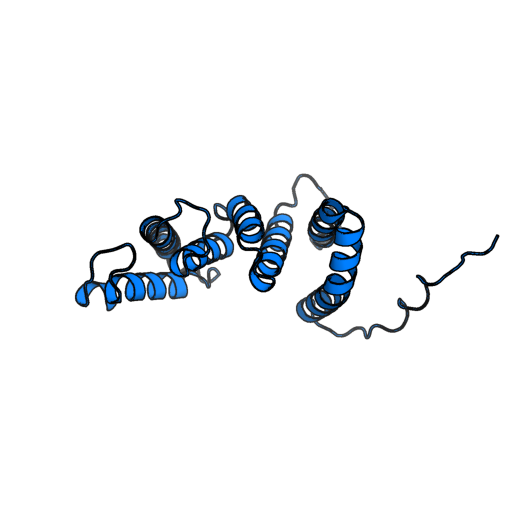 CA 1
ATOM 744 C C . TRP A 1 94 ? -0.280 0.375 -10.027 1.00 94.88 94 TRP A C 1
ATOM 746 O O . TRP A 1 94 ? -0.922 -0.641 -9.755 1.00 94.88 94 TRP A O 1
ATOM 756 N N . LYS A 1 95 ? 0.198 0.610 -11.259 1.00 93.56 95 LYS A N 1
ATOM 757 C CA . LYS A 1 95 ? 0.043 -0.317 -12.392 1.00 93.56 95 LYS A CA 1
ATOM 758 C C . LYS A 1 95 ? 0.561 -1.708 -12.032 1.00 93.56 95 LYS A C 1
ATOM 760 O O . LYS A 1 95 ? -0.095 -2.700 -12.347 1.00 93.56 95 LYS A O 1
ATOM 765 N N . TRP A 1 96 ? 1.727 -1.789 -11.396 1.00 91.25 96 TRP A N 1
ATOM 766 C CA . TRP A 1 96 ? 2.368 -3.059 -11.070 1.00 91.25 96 TRP A CA 1
ATOM 767 C C . TRP A 1 96 ? 1.725 -3.760 -9.872 1.00 91.25 96 TRP A C 1
ATOM 769 O O . TRP A 1 96 ? 1.381 -4.936 -9.998 1.00 91.25 96 TRP A O 1
ATOM 779 N N . TYR A 1 97 ? 1.436 -3.056 -8.776 1.00 94.38 97 TYR A N 1
ATOM 780 C CA . TYR A 1 97 ? 0.686 -3.638 -7.659 1.00 94.38 97 TYR A CA 1
ATOM 781 C C . TYR A 1 97 ? -0.702 -4.126 -8.089 1.00 94.38 97 TYR A C 1
ATOM 783 O O . TYR A 1 97 ? -1.108 -5.233 -7.737 1.00 94.38 97 TYR A O 1
ATOM 791 N N . SER A 1 98 ? -1.402 -3.365 -8.938 1.00 94.19 98 SER A N 1
ATOM 792 C CA . SER A 1 98 ? -2.743 -3.721 -9.425 1.00 94.19 98 SER A CA 1
ATOM 793 C C . SER A 1 98 ? -2.794 -5.056 -10.164 1.00 94.19 98 SER A C 1
ATOM 795 O O . SER A 1 98 ? -3.824 -5.732 -10.120 1.00 94.19 98 SER A O 1
ATOM 797 N N . LYS A 1 99 ? -1.694 -5.455 -10.819 1.00 91.12 99 LYS A N 1
ATOM 798 C CA . LYS A 1 99 ? -1.588 -6.744 -11.522 1.00 91.12 99 LYS A CA 1
ATOM 799 C C . LYS A 1 99 ? -1.564 -7.942 -10.577 1.00 91.12 99 LYS A C 1
ATOM 801 O O . LYS A 1 99 ? -1.949 -9.031 -10.994 1.00 91.12 99 LYS A O 1
ATOM 806 N N . ILE A 1 100 ? -1.073 -7.766 -9.350 1.00 89.69 100 ILE A N 1
ATOM 807 C CA . ILE A 1 100 ? -0.872 -8.866 -8.395 1.00 89.69 100 ILE A CA 1
ATOM 808 C C . ILE A 1 100 ? -1.725 -8.750 -7.129 1.00 89.69 100 ILE A C 1
ATOM 810 O O . ILE A 1 100 ? -1.747 -9.701 -6.355 1.00 89.69 100 ILE A O 1
ATOM 814 N N . LYS A 1 101 ? -2.472 -7.656 -6.935 1.00 91.00 101 LYS A N 1
ATOM 815 C CA . LYS A 1 101 ? -3.295 -7.416 -5.735 1.00 91.00 101 LYS A CA 1
ATOM 816 C C . LYS A 1 101 ? -4.243 -8.574 -5.390 1.00 91.00 101 LYS A C 1
ATOM 818 O O . LYS A 1 101 ? -4.414 -8.897 -4.225 1.00 91.00 101 LYS A O 1
ATOM 823 N N . ASP A 1 102 ? -4.797 -9.249 -6.399 1.00 89.06 102 ASP A N 1
ATOM 824 C CA . ASP A 1 102 ? -5.784 -10.321 -6.198 1.00 89.06 102 ASP A CA 1
ATOM 825 C C . ASP A 1 102 ? -5.134 -11.650 -5.752 1.00 89.06 102 ASP A C 1
ATOM 827 O O . ASP A 1 102 ? -5.820 -12.580 -5.329 1.00 89.06 102 ASP A O 1
ATOM 831 N N . VAL A 1 103 ? -3.804 -11.762 -5.866 1.00 84.69 103 VAL A N 1
ATOM 832 C CA . VAL A 1 103 ? -3.030 -12.978 -5.557 1.00 84.69 103 VAL A CA 1
ATOM 833 C C . VAL A 1 103 ? -1.936 -12.771 -4.505 1.00 84.69 103 VAL A C 1
ATOM 835 O O . VAL A 1 103 ? -1.375 -13.762 -4.033 1.00 84.69 103 VAL A O 1
ATOM 838 N N . ASP A 1 104 ? -1.612 -11.522 -4.165 1.00 86.62 104 ASP A N 1
ATOM 839 C CA . ASP A 1 104 ? -0.625 -11.131 -3.160 1.00 86.62 104 ASP A CA 1
ATOM 840 C C . ASP A 1 104 ? -1.192 -10.020 -2.266 1.00 86.62 104 ASP A C 1
ATOM 842 O O . ASP A 1 104 ? -1.370 -8.873 -2.686 1.00 86.62 104 ASP A O 1
ATOM 846 N N . LEU A 1 105 ? -1.451 -10.368 -1.005 1.00 89.62 105 LEU A N 1
ATOM 847 C CA . LEU A 1 105 ? -2.039 -9.456 -0.025 1.00 89.62 105 LEU A CA 1
ATOM 848 C C . LEU A 1 105 ? -1.112 -8.284 0.317 1.00 89.62 105 LEU A C 1
ATOM 850 O O . LEU A 1 105 ? -1.605 -7.233 0.712 1.00 89.62 105 LEU A O 1
ATOM 854 N N . ARG A 1 106 ? 0.210 -8.414 0.118 1.00 91.69 106 ARG A N 1
ATOM 855 C CA . ARG A 1 106 ? 1.156 -7.298 0.300 1.00 91.69 106 ARG A CA 1
ATOM 856 C C . ARG A 1 106 ? 0.929 -6.212 -0.741 1.00 91.69 106 ARG A C 1
ATOM 858 O O . ARG A 1 106 ? 0.972 -5.034 -0.411 1.00 91.69 106 ARG A O 1
ATOM 865 N N . ALA A 1 107 ? 0.643 -6.606 -1.980 1.00 93.38 107 ALA A N 1
ATOM 866 C CA . ALA A 1 107 ? 0.358 -5.661 -3.051 1.00 93.38 107 ALA A CA 1
ATOM 867 C C . ALA A 1 107 ? -0.995 -4.968 -2.856 1.00 93.38 107 ALA A C 1
ATOM 869 O O . ALA A 1 107 ? -1.093 -3.762 -3.060 1.00 93.38 107 ALA A O 1
ATOM 870 N N . MET A 1 108 ? -2.023 -5.709 -2.426 1.00 95.31 108 MET A N 1
ATOM 871 C CA . MET A 1 108 ? -3.315 -5.115 -2.062 1.00 95.31 108 MET A CA 1
ATOM 872 C C . MET A 1 108 ? -3.163 -4.130 -0.900 1.00 95.31 108 MET A C 1
ATOM 874 O O . MET A 1 108 ? -3.662 -3.011 -0.981 1.00 95.31 108 MET A O 1
ATOM 878 N N . TYR A 1 109 ? -2.417 -4.516 0.138 1.00 95.50 109 TYR A N 1
ATOM 879 C CA . TYR A 1 109 ? -2.130 -3.648 1.275 1.00 95.50 109 TYR A CA 1
ATOM 880 C C . TYR A 1 109 ? -1.434 -2.360 0.826 1.00 95.50 109 TYR A C 1
ATOM 882 O O . TYR A 1 109 ? -1.860 -1.273 1.205 1.00 95.50 109 TYR A O 1
ATOM 890 N N . GLN A 1 110 ? -0.424 -2.465 -0.042 1.00 95.62 110 GLN A N 1
ATOM 891 C CA . GLN A 1 110 ? 0.310 -1.297 -0.522 1.00 95.62 110 GLN A CA 1
ATOM 892 C C . GLN A 1 110 ? -0.554 -0.353 -1.379 1.00 95.62 110 GLN A C 1
ATOM 894 O O . GLN A 1 110 ? -0.423 0.865 -1.274 1.00 95.62 110 GLN A O 1
ATOM 899 N N . LEU A 1 111 ? -1.468 -0.879 -2.203 1.00 95.81 111 LEU A N 1
ATOM 900 C CA . LEU A 1 111 ? -2.446 -0.046 -2.921 1.00 95.81 111 LEU A CA 1
ATOM 901 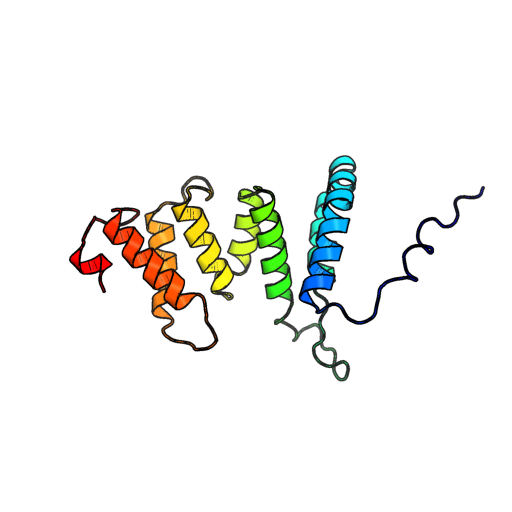C C . LEU A 1 111 ? -3.379 0.685 -1.956 1.00 95.81 111 LEU A C 1
ATOM 903 O O . LEU A 1 111 ? -3.658 1.868 -2.145 1.00 95.81 111 LEU A O 1
ATOM 907 N N . ALA A 1 112 ? -3.835 -0.006 -0.913 1.00 95.38 112 ALA A N 1
ATOM 908 C CA . ALA A 1 112 ? -4.687 0.589 0.100 1.00 95.38 112 ALA A CA 1
ATOM 909 C C . ALA A 1 112 ? -3.956 1.722 0.841 1.00 95.38 112 ALA A C 1
ATOM 911 O O . ALA A 1 112 ? -4.500 2.817 0.957 1.00 95.38 112 ALA A O 1
ATOM 912 N N . THR A 1 113 ? -2.699 1.523 1.260 1.00 94.38 113 THR A N 1
ATOM 913 C CA . THR A 1 113 ? -1.893 2.593 1.879 1.00 94.38 113 THR A CA 1
ATOM 914 C C . THR A 1 113 ? -1.677 3.772 0.935 1.00 94.38 113 THR A C 1
ATOM 916 O O . THR A 1 113 ? -1.849 4.912 1.348 1.00 94.38 113 THR A O 1
ATOM 919 N N . MET A 1 114 ? -1.407 3.515 -0.352 1.00 94.44 114 MET A N 1
ATOM 920 C CA . MET A 1 114 ? -1.304 4.581 -1.358 1.00 94.44 114 MET A CA 1
ATOM 921 C C . MET A 1 114 ? -2.596 5.399 -1.463 1.00 94.44 114 MET A C 1
ATOM 923 O O . MET A 1 114 ? -2.539 6.603 -1.685 1.00 94.44 114 MET A O 1
ATOM 927 N N . GLY A 1 115 ? -3.763 4.771 -1.303 1.00 92.06 115 GLY A N 1
ATOM 928 C CA . GLY A 1 115 ? -5.036 5.486 -1.244 1.00 92.06 115 GLY A CA 1
ATOM 929 C C . GLY A 1 115 ? -5.226 6.318 0.016 1.00 92.06 115 GLY A C 1
ATOM 930 O O . GLY A 1 115 ? -5.719 7.439 -0.078 1.00 92.06 115 GLY A O 1
ATOM 931 N N . PHE A 1 116 ? -4.808 5.800 1.175 1.00 89.62 116 PHE A N 1
ATOM 932 C CA . PHE A 1 116 ? -4.794 6.567 2.426 1.00 89.62 116 PHE A CA 1
ATOM 933 C C . PHE A 1 116 ? -3.901 7.806 2.346 1.00 89.62 116 PHE A C 1
ATOM 935 O O . PHE A 1 116 ? -4.254 8.845 2.897 1.00 89.62 116 PHE A O 1
ATOM 942 N N . ASP A 1 117 ? -2.790 7.707 1.622 1.00 89.75 117 ASP A N 1
ATOM 943 C CA . ASP A 1 117 ? -1.839 8.801 1.433 1.00 89.75 117 ASP A CA 1
ATOM 944 C C . ASP A 1 117 ? -2.176 9.700 0.223 1.00 89.75 117 ASP A C 1
ATOM 946 O O . ASP A 1 117 ? -1.374 10.557 -0.143 1.00 89.75 117 ASP A O 1
ATOM 950 N N . GLU A 1 118 ? -3.339 9.508 -0.419 1.00 89.38 118 GLU A N 1
ATOM 951 C CA . GLU A 1 118 ? -3.794 10.249 -1.612 1.00 89.38 118 GLU A CA 1
ATOM 952 C C . GLU A 1 118 ? -2.827 10.165 -2.820 1.00 89.38 118 GLU A C 1
ATOM 954 O O . GLU A 1 118 ? -2.803 11.026 -3.698 1.00 89.38 118 GLU A O 1
ATOM 959 N N . GLN A 1 119 ? -2.044 9.084 -2.902 1.00 90.88 119 GLN A N 1
ATOM 960 C CA . GLN A 1 119 ? -1.076 8.782 -3.972 1.00 90.88 119 GLN A CA 1
ATOM 961 C C . GLN A 1 119 ? -1.651 7.865 -5.068 1.00 90.88 119 GLN A C 1
ATOM 963 O O . GLN A 1 119 ? -0.936 7.425 -5.975 1.00 90.88 119 GLN A O 1
ATOM 968 N N . GLY A 1 120 ? -2.937 7.528 -4.974 1.00 86.69 120 GLY A N 1
ATOM 969 C CA . GLY A 1 120 ? -3.647 6.730 -5.969 1.00 86.69 120 GLY A CA 1
ATOM 970 C C . GLY A 1 120 ? -3.901 7.478 -7.287 1.00 86.69 120 GLY A C 1
ATOM 971 O O . GLY A 1 120 ? -3.695 8.688 -7.394 1.00 86.69 120 GLY A O 1
ATOM 972 N N . PRO A 1 121 ? -4.359 6.772 -8.334 1.00 89.38 121 PRO A N 1
ATOM 973 C CA . PRO A 1 121 ? -4.795 7.406 -9.566 1.00 89.38 121 PRO A CA 1
ATOM 974 C C . PRO A 1 121 ? -6.032 8.283 -9.312 1.00 89.38 121 PRO A C 1
ATOM 976 O O . PRO A 1 121 ? -6.778 8.044 -8.357 1.00 89.38 121 PRO A O 1
ATOM 979 N N . PRO A 1 122 ? -6.316 9.251 -10.202 1.00 88.56 122 PRO A N 1
ATOM 980 C CA . PRO A 1 122 ? -7.539 10.037 -10.120 1.00 88.56 122 PRO A CA 1
ATOM 981 C C . PRO A 1 122 ? -8.775 9.135 -10.032 1.00 88.56 122 PRO A C 1
ATOM 983 O O . PRO A 1 122 ? -8.968 8.256 -10.873 1.00 88.56 122 PRO A O 1
ATOM 986 N N . GLY A 1 123 ? -9.609 9.370 -9.020 1.00 86.19 123 GLY A N 1
ATOM 987 C CA . GLY A 1 123 ? -10.829 8.599 -8.779 1.00 86.19 123 GLY A CA 1
ATOM 988 C C . GLY A 1 123 ? -10.671 7.408 -7.834 1.00 86.19 123 GLY A C 1
ATOM 989 O O . GLY A 1 123 ? -11.688 6.818 -7.496 1.00 86.19 123 GLY A O 1
ATOM 990 N N . PHE A 1 124 ? -9.458 7.079 -7.376 1.00 90.06 124 PHE A N 1
ATOM 991 C CA . PHE A 1 124 ? -9.295 6.178 -6.235 1.00 90.06 124 PHE A CA 1
ATOM 992 C C . PHE A 1 124 ? -9.556 6.943 -4.941 1.00 90.06 124 PHE A C 1
ATOM 994 O O . PHE A 1 124 ? -8.911 7.960 -4.680 1.00 90.06 124 PHE A O 1
ATOM 1001 N N . THR A 1 125 ? -10.526 6.484 -4.158 1.00 89.19 125 THR A N 1
ATOM 1002 C CA . THR A 1 125 ? -11.004 7.202 -2.978 1.00 89.19 125 THR A CA 1
ATOM 1003 C C . THR A 1 125 ? -10.518 6.569 -1.673 1.00 89.19 125 THR A C 1
ATOM 1005 O O . THR A 1 125 ? -10.175 5.386 -1.628 1.00 89.19 125 THR A O 1
ATOM 1008 N N . PRO A 1 126 ? -10.546 7.336 -0.571 1.00 88.88 126 PRO A N 1
ATOM 1009 C CA . PRO A 1 126 ? -10.396 6.806 0.781 1.00 88.88 126 PRO A CA 1
ATOM 1010 C C . PRO A 1 126 ? -11.293 5.604 1.114 1.00 88.88 126 PRO A C 1
ATOM 1012 O O . PRO A 1 126 ? -10.879 4.725 1.865 1.00 88.88 126 PRO A O 1
ATOM 1015 N N . ASP A 1 127 ? -12.513 5.558 0.569 1.00 92.31 127 ASP A N 1
ATOM 1016 C CA . ASP A 1 127 ? -13.434 4.432 0.769 1.00 92.31 127 ASP A CA 1
ATOM 1017 C C . ASP A 1 127 ? -12.919 3.174 0.056 1.00 92.31 127 ASP A C 1
ATOM 1019 O O . ASP A 1 127 ? -12.864 2.108 0.662 1.00 92.31 127 ASP A O 1
ATOM 1023 N N . ASP A 1 128 ? -12.410 3.298 -1.174 1.00 93.25 128 ASP A N 1
ATOM 1024 C CA . ASP A 1 128 ? -11.803 2.168 -1.892 1.00 93.25 128 ASP A CA 1
ATOM 1025 C C . ASP A 1 128 ? -10.597 1.590 -1.129 1.00 93.25 128 ASP A C 1
ATOM 1027 O O . ASP A 1 128 ? -10.445 0.371 -1.007 1.00 93.25 128 ASP A O 1
ATOM 1031 N N . ALA A 1 129 ? -9.754 2.468 -0.572 1.00 94.44 129 ALA A N 1
ATOM 1032 C CA . ALA A 1 129 ? -8.626 2.083 0.275 1.00 94.44 129 ALA A CA 1
ATOM 1033 C C . ALA A 1 129 ? -9.088 1.334 1.533 1.00 94.44 129 ALA A C 1
ATOM 1035 O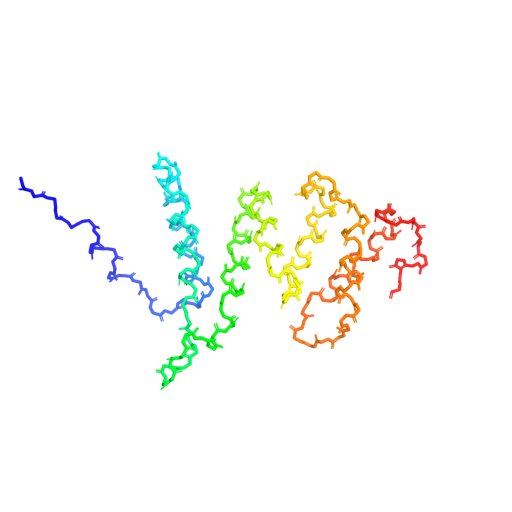 O . ALA A 1 129 ? -8.517 0.303 1.901 1.00 94.44 129 ALA A O 1
ATOM 1036 N N . TYR A 1 130 ? -10.146 1.833 2.176 1.00 95.19 130 TYR A N 1
ATOM 1037 C CA . TYR A 1 130 ? -10.756 1.196 3.335 1.00 95.19 130 TYR A CA 1
ATOM 1038 C C . TYR A 1 130 ? -11.303 -0.198 2.999 1.00 95.19 130 TYR A C 1
ATOM 1040 O O . TYR A 1 130 ? -10.997 -1.153 3.716 1.00 95.19 130 TYR A O 1
ATOM 1048 N N . GLN A 1 131 ? -12.039 -0.350 1.892 1.00 95.50 131 GLN A N 1
ATOM 1049 C CA . GLN A 1 131 ? -12.576 -1.652 1.478 1.00 95.50 131 GLN A CA 1
ATOM 1050 C C . GLN A 1 131 ? -11.460 -2.679 1.250 1.00 95.50 131 GLN A C 1
ATOM 1052 O O . GLN A 1 131 ? -11.570 -3.813 1.714 1.00 95.50 131 GLN A O 1
ATOM 1057 N N . MET A 1 132 ? -10.340 -2.281 0.636 1.00 95.56 132 MET A N 1
ATOM 1058 C CA . MET A 1 132 ? -9.183 -3.172 0.484 1.00 95.56 132 MET A CA 1
ATOM 1059 C C . MET A 1 132 ? -8.606 -3.622 1.835 1.00 95.56 132 MET A C 1
ATOM 1061 O O . MET A 1 132 ? -8.274 -4.797 1.996 1.00 95.56 132 MET A O 1
ATOM 1065 N N . MET A 1 133 ? -8.513 -2.734 2.831 1.00 95.12 133 MET A N 1
ATOM 1066 C CA . MET A 1 133 ? -8.062 -3.129 4.174 1.00 95.12 133 MET A CA 1
ATOM 1067 C C . MET A 1 133 ? -9.028 -4.113 4.836 1.00 95.12 133 MET A C 1
ATOM 1069 O O . MET A 1 133 ? -8.580 -5.084 5.449 1.00 95.12 133 MET A O 1
ATOM 1073 N N . VAL A 1 134 ? -10.340 -3.909 4.675 1.00 94.50 134 VAL A N 1
ATOM 1074 C CA . VAL A 1 134 ? -11.370 -4.841 5.163 1.00 94.50 134 VAL A CA 1
ATOM 1075 C C . VAL A 1 134 ? -11.227 -6.209 4.497 1.00 94.50 134 VAL A C 1
ATOM 1077 O O . VAL A 1 134 ? -11.282 -7.232 5.181 1.00 94.50 134 VAL A O 1
ATOM 1080 N N . GLU A 1 135 ? -10.982 -6.255 3.187 1.00 94.19 135 GLU A N 1
ATOM 1081 C CA . GLU A 1 135 ? -10.746 -7.507 2.461 1.00 94.19 135 GLU A CA 1
ATOM 1082 C C . GLU A 1 135 ? -9.507 -8.257 2.961 1.00 94.19 135 GLU A C 1
ATOM 1084 O O . GLU A 1 135 ? -9.539 -9.488 3.070 1.00 94.19 135 GLU A O 1
ATOM 1089 N N . ILE A 1 136 ? -8.430 -7.533 3.283 1.00 93.56 136 ILE A N 1
ATOM 1090 C CA . ILE A 1 136 ? -7.211 -8.113 3.858 1.00 93.56 136 ILE A CA 1
ATOM 1091 C C . ILE A 1 136 ? -7.500 -8.651 5.259 1.00 93.56 136 ILE A C 1
ATOM 1093 O O . ILE A 1 136 ? -7.192 -9.810 5.533 1.00 93.56 136 ILE A O 1
ATOM 1097 N N . ALA A 1 137 ? -8.132 -7.856 6.127 1.00 92.44 137 ALA A N 1
ATOM 1098 C CA . ALA A 1 137 ? -8.475 -8.264 7.490 1.00 92.44 137 ALA A CA 1
ATOM 1099 C C . ALA A 1 137 ? -9.395 -9.501 7.506 1.00 92.44 137 ALA A C 1
ATOM 1101 O O . ALA A 1 137 ? -9.212 -10.421 8.306 1.00 92.44 137 ALA A O 1
ATOM 1102 N N . ALA A 1 138 ? -10.321 -9.598 6.546 1.00 91.25 138 ALA A N 1
ATOM 1103 C CA . ALA A 1 138 ? -11.218 -10.741 6.390 1.00 91.25 138 ALA A CA 1
ATOM 1104 C C . ALA A 1 138 ? -10.502 -12.059 6.034 1.00 91.25 138 ALA A C 1
ATOM 1106 O O . ALA A 1 138 ? -11.097 -13.130 6.176 1.00 91.25 138 ALA A O 1
ATOM 1107 N N . LYS A 1 139 ? -9.230 -12.028 5.602 1.00 85.81 139 LYS A N 1
ATOM 1108 C CA . LYS A 1 139 ? -8.428 -13.251 5.400 1.00 85.81 139 LYS A CA 1
ATOM 1109 C C . LYS A 1 139 ? -8.071 -13.947 6.715 1.00 85.81 139 LYS A C 1
ATOM 1111 O O . LYS A 1 139 ? -7.681 -15.114 6.690 1.00 85.81 139 LYS A O 1
ATOM 1116 N N . GLY A 1 140 ? -8.278 -13.277 7.848 1.00 74.50 140 GLY A N 1
ATOM 1117 C CA . GLY A 1 140 ? -8.053 -13.824 9.176 1.00 74.50 140 GLY A CA 1
ATOM 1118 C C . GLY A 1 140 ? -6.572 -14.021 9.491 1.00 74.50 140 GLY A C 1
ATOM 1119 O O . GLY A 1 140 ? -5.684 -13.634 8.734 1.00 74.50 140 GLY A O 1
ATOM 1120 N N . LYS A 1 141 ? -6.295 -14.641 10.642 1.00 67.44 141 LYS A N 1
ATOM 1121 C CA . LYS A 1 141 ? -4.931 -14.889 11.131 1.00 67.44 141 LYS A CA 1
ATOM 1122 C C . LYS A 1 141 ? -4.280 -16.055 10.381 1.00 67.44 141 LYS A C 1
ATOM 1124 O O . LYS A 1 141 ? -4.051 -17.112 10.963 1.00 67.44 141 LYS A O 1
ATOM 1129 N N . ASP A 1 142 ? -3.996 -15.877 9.093 1.00 66.12 142 ASP A N 1
ATOM 1130 C CA . ASP A 1 142 ? -3.011 -16.718 8.415 1.00 66.12 142 ASP A CA 1
ATOM 1131 C C . ASP A 1 142 ? -1.630 -16.377 9.004 1.00 66.12 142 ASP A C 1
ATOM 1133 O O . ASP A 1 142 ? -1.169 -15.242 8.853 1.00 66.12 142 ASP A O 1
ATOM 1137 N N . PRO A 1 143 ? -0.955 -17.320 9.689 1.00 58.88 143 PRO A N 1
ATOM 1138 C CA . PRO A 1 143 ? 0.345 -17.068 10.308 1.00 58.88 143 PRO A CA 1
ATOM 1139 C C . PRO A 1 143 ? 1.440 -16.694 9.297 1.00 58.88 143 PRO A C 1
ATOM 1141 O O . PRO A 1 143 ? 2.481 -16.183 9.701 1.00 58.88 143 PRO A O 1
ATOM 1144 N N . ASN A 1 144 ? 1.219 -16.921 8.000 1.00 58.75 144 ASN A N 1
ATOM 1145 C CA . ASN A 1 144 ? 2.139 -16.525 6.934 1.00 58.75 144 ASN A CA 1
ATOM 1146 C C . ASN A 1 144 ? 1.785 -15.163 6.314 1.00 58.75 144 ASN A C 1
ATOM 1148 O O . ASN A 1 144 ? 2.530 -14.659 5.472 1.00 58.75 144 ASN A O 1
ATOM 1152 N N . CYS A 1 145 ? 0.663 -14.558 6.713 1.00 71.31 145 CYS A N 1
ATOM 1153 C CA . CYS A 1 145 ? 0.180 -13.293 6.184 1.00 71.31 145 CYS A CA 1
ATOM 1154 C C . CYS A 1 145 ? 0.399 -12.154 7.186 1.00 71.31 145 CYS A C 1
ATOM 1156 O O . CYS A 1 145 ? -0.501 -11.723 7.906 1.00 71.31 145 CYS A O 1
ATOM 1158 N N . PHE A 1 146 ? 1.615 -11.613 7.184 1.00 84.50 146 PHE A N 1
ATOM 1159 C CA . PHE A 1 146 ? 2.022 -10.546 8.102 1.00 84.50 146 PHE A CA 1
ATOM 1160 C C . PHE A 1 146 ? 1.257 -9.229 7.925 1.00 84.50 146 PHE A C 1
ATOM 1162 O O . PHE A 1 146 ? 1.315 -8.395 8.817 1.00 84.50 146 PHE A O 1
ATOM 1169 N N . VAL A 1 147 ? 0.550 -9.023 6.807 1.00 90.69 147 VAL A N 1
ATOM 1170 C CA . VAL A 1 147 ? -0.158 -7.763 6.514 1.00 90.69 147 VAL A CA 1
ATOM 1171 C C . VAL A 1 147 ? -1.503 -7.613 7.224 1.00 90.69 147 VAL A C 1
ATOM 1173 O O . VAL A 1 147 ? -2.002 -6.498 7.326 1.00 90.69 147 VAL A O 1
ATOM 1176 N N . VAL A 1 148 ? -2.074 -8.697 7.759 1.00 91.69 148 VAL A N 1
ATOM 1177 C CA . VAL A 1 148 ? -3.402 -8.670 8.400 1.00 91.69 148 VAL A CA 1
ATOM 1178 C C . VAL A 1 148 ? -3.436 -7.760 9.636 1.00 91.69 148 VAL A C 1
ATOM 1180 O O . VAL A 1 148 ? -4.263 -6.851 9.646 1.00 91.69 148 VAL A O 1
ATOM 1183 N N . PRO A 1 149 ? -2.515 -7.880 10.617 1.00 91.06 149 PRO A N 1
ATOM 1184 C CA . PRO A 1 149 ? -2.506 -6.976 11.771 1.00 91.06 149 PRO A CA 1
ATOM 1185 C C . PRO A 1 149 ? -2.310 -5.503 11.386 1.00 91.06 149 PRO A C 1
ATOM 1187 O O . PRO A 1 149 ? -2.839 -4.604 12.035 1.00 91.06 149 PRO A O 1
ATOM 1190 N N . TYR A 1 150 ? -1.555 -5.235 10.316 1.00 92.88 150 TYR A N 1
ATOM 1191 C CA . TYR A 1 150 ? -1.365 -3.870 9.831 1.00 92.88 150 TYR A CA 1
ATOM 1192 C C . TYR A 1 150 ? -2.623 -3.323 9.150 1.00 92.88 150 TYR A C 1
ATOM 1194 O O . TYR A 1 150 ? -2.915 -2.137 9.295 1.00 92.88 150 TYR A O 1
ATOM 1202 N N . ALA A 1 151 ? -3.382 -4.161 8.441 1.00 93.94 151 ALA A N 1
ATOM 1203 C CA . ALA A 1 151 ? -4.665 -3.775 7.864 1.00 93.94 151 ALA A CA 1
ATOM 1204 C C . ALA A 1 151 ? -5.705 -3.473 8.955 1.00 93.94 151 ALA A C 1
ATOM 1206 O O . ALA A 1 151 ? -6.365 -2.440 8.887 1.00 93.94 151 ALA A O 1
ATOM 1207 N N . GLU A 1 152 ? -5.789 -4.306 9.998 1.00 93.25 152 GLU A N 1
ATOM 1208 C CA . GLU A 1 152 ? -6.644 -4.066 11.175 1.00 93.25 152 GLU A CA 1
ATOM 1209 C C . GLU A 1 152 ? -6.311 -2.720 11.837 1.00 93.25 152 GLU A C 1
ATOM 1211 O O . GLU A 1 152 ? -7.196 -1.898 12.074 1.00 93.25 152 GLU A O 1
ATOM 1216 N N . PHE A 1 153 ? -5.022 -2.424 12.021 1.00 92.94 153 PHE A N 1
ATOM 1217 C CA . PHE A 1 153 ? -4.585 -1.120 12.519 1.00 92.94 153 PHE A CA 1
ATOM 1218 C C . PHE A 1 153 ? -5.031 0.047 11.616 1.00 92.94 153 PHE A C 1
ATOM 1220 O O . PHE A 1 153 ? -5.473 1.083 12.117 1.00 92.94 153 PHE A O 1
ATOM 1227 N N . HIS A 1 154 ? -4.949 -0.103 10.289 1.00 93.38 154 HIS A N 1
ATOM 1228 C CA . HIS A 1 154 ? -5.401 0.933 9.354 1.00 93.38 154 HIS A CA 1
ATOM 1229 C C . HIS A 1 154 ? -6.920 1.118 9.366 1.00 93.38 154 HIS A C 1
ATOM 1231 O O . HIS A 1 154 ? -7.381 2.251 9.250 1.00 93.38 154 HIS A O 1
ATOM 1237 N N . ILE A 1 155 ? -7.696 0.051 9.569 1.00 94.50 155 ILE A N 1
ATOM 1238 C CA . ILE A 1 155 ? -9.151 0.130 9.770 1.00 94.50 155 ILE A CA 1
ATOM 1239 C C . ILE A 1 155 ? -9.466 0.951 11.024 1.00 94.50 155 ILE A C 1
ATOM 1241 O O . ILE A 1 155 ? -10.277 1.877 10.962 1.00 94.50 155 ILE A O 1
ATOM 1245 N N . GLY A 1 156 ? -8.786 0.671 12.140 1.00 93.94 156 GLY A N 1
ATOM 1246 C CA . GLY A 1 156 ? -8.954 1.439 13.375 1.00 93.94 156 GLY A CA 1
ATOM 1247 C C . GLY A 1 156 ? -8.593 2.915 13.187 1.00 93.94 156 GLY A C 1
ATOM 1248 O O . GLY A 1 156 ? -9.365 3.805 13.544 1.00 93.94 156 GLY A O 1
ATOM 1249 N N . LYS A 1 157 ? -7.465 3.194 12.518 1.00 92.81 157 LYS A N 1
ATOM 1250 C CA . LYS A 1 157 ? -7.047 4.560 12.163 1.00 92.81 157 LYS A CA 1
ATOM 1251 C C . LYS A 1 157 ? -8.073 5.262 11.265 1.00 92.81 157 LYS A C 1
ATOM 1253 O O . LYS A 1 157 ? -8.352 6.437 11.490 1.00 92.81 157 LYS A O 1
ATOM 1258 N N . ALA A 1 158 ? -8.660 4.562 10.294 1.00 93.19 158 ALA A N 1
ATOM 1259 C CA . ALA A 1 158 ? -9.697 5.098 9.415 1.00 93.19 158 ALA A CA 1
ATOM 1260 C C . ALA A 1 158 ? -10.946 5.524 10.205 1.00 93.19 158 ALA A C 1
ATOM 1262 O O . ALA A 1 158 ? -11.426 6.644 10.025 1.00 93.19 158 ALA A O 1
ATOM 1263 N N . PHE A 1 159 ? -11.416 4.695 11.146 1.00 94.38 159 PHE A N 1
ATOM 1264 C CA . PHE A 1 159 ? -12.511 5.059 12.053 1.00 94.38 159 PHE A CA 1
ATOM 1265 C C . PHE A 1 159 ? -12.144 6.197 13.005 1.00 94.38 159 PHE A C 1
ATOM 1267 O O . PHE A 1 159 ? -12.959 7.087 13.236 1.00 94.38 159 PHE A O 1
ATOM 1274 N N . PHE A 1 160 ? -10.921 6.220 13.529 1.00 92.62 160 PHE A N 1
ATOM 1275 C CA . PHE A 1 160 ? -10.473 7.298 14.406 1.00 92.62 160 PHE A CA 1
ATOM 1276 C C . PHE A 1 160 ? -10.373 8.641 13.667 1.00 92.62 160 PHE A C 1
ATOM 1278 O O . PHE A 1 160 ? -10.731 9.680 14.209 1.00 92.62 160 PHE A O 1
ATOM 1285 N N . GLN A 1 161 ? -9.926 8.643 12.413 1.00 89.75 161 GLN A N 1
ATOM 1286 C CA . GLN A 1 161 ? -9.726 9.869 11.632 1.00 89.75 161 GLN A CA 1
ATOM 1287 C C . GLN A 1 161 ? -10.954 10.284 10.812 1.00 89.75 161 GLN A C 1
ATOM 1289 O O . GLN A 1 161 ? -11.017 11.420 10.349 1.00 89.75 161 GLN A O 1
ATOM 1294 N N . GLY A 1 162 ? -11.927 9.388 10.628 1.00 88.38 162 GLY A N 1
ATOM 1295 C CA . GLY A 1 162 ? -13.050 9.609 9.718 1.00 88.38 162 GLY A CA 1
ATOM 1296 C C . GLY A 1 162 ? -12.632 9.593 8.241 1.00 88.38 162 GLY A C 1
ATOM 1297 O O . GLY A 1 162 ? -13.194 10.330 7.431 1.00 88.38 162 GLY A O 1
ATOM 1298 N N . PHE A 1 163 ? -11.608 8.808 7.894 1.00 85.75 163 PHE A N 1
ATOM 1299 C CA . PHE A 1 163 ? -11.046 8.749 6.544 1.00 85.75 163 PHE A CA 1
ATOM 1300 C C . PHE A 1 163 ? -11.612 7.542 5.788 1.00 85.75 163 PHE A C 1
ATOM 1302 O O . PHE A 1 163 ? -11.389 6.403 6.187 1.00 85.75 163 PHE A O 1
ATOM 1309 N N . GLY A 1 164 ? -12.396 7.779 4.732 1.00 83.56 164 GLY A N 1
ATOM 1310 C CA . GLY A 1 164 ? -13.116 6.728 3.988 1.00 83.56 164 GLY A CA 1
ATOM 1311 C C . GLY A 1 164 ? -14.356 6.175 4.701 1.00 83.56 164 GLY A C 1
ATOM 1312 O O . GLY A 1 164 ? -15.257 5.658 4.054 1.00 83.56 164 GLY A O 1
ATOM 1313 N N . VAL A 1 165 ? -14.464 6.363 6.017 1.00 91.06 165 VAL A N 1
ATOM 1314 C CA . VAL A 1 165 ? -15.604 5.957 6.851 1.00 91.06 165 VAL A CA 1
ATOM 1315 C C . VAL A 1 165 ? -15.980 7.055 7.841 1.00 91.06 165 VAL A C 1
ATOM 1317 O O . VAL A 1 165 ? -15.191 7.951 8.122 1.00 91.06 165 VAL A O 1
ATOM 1320 N N . ALA A 1 166 ? -17.189 6.994 8.401 1.00 91.50 166 ALA A N 1
ATOM 1321 C CA . ALA A 1 166 ? -17.601 7.922 9.452 1.00 91.50 166 ALA A CA 1
ATOM 1322 C C . ALA A 1 166 ? -16.791 7.705 10.743 1.00 91.50 166 ALA A C 1
ATOM 1324 O O . ALA A 1 166 ? -16.569 6.563 11.150 1.00 91.50 166 ALA A O 1
ATOM 1325 N N . HIS A 1 167 ? -16.405 8.806 11.396 1.00 92.56 167 HIS A N 1
ATOM 1326 C CA . HIS A 1 167 ? -15.651 8.771 12.647 1.00 92.56 167 HIS A CA 1
ATOM 1327 C C . HIS A 1 167 ? -16.393 7.991 13.748 1.00 92.56 167 HIS A C 1
ATOM 1329 O O . HIS A 1 167 ? -17.591 8.198 13.956 1.00 92.56 167 HIS A O 1
ATOM 1335 N N . SER A 1 168 ? -15.685 7.101 14.451 1.00 92.62 168 SER A N 1
ATOM 1336 C CA . SER A 1 168 ? -16.231 6.314 15.564 1.00 92.62 168 SER A CA 1
ATOM 1337 C C . SER A 1 168 ? -15.117 5.758 16.454 1.00 92.62 168 SER A C 1
ATOM 1339 O O . SER A 1 168 ? -14.372 4.879 16.032 1.00 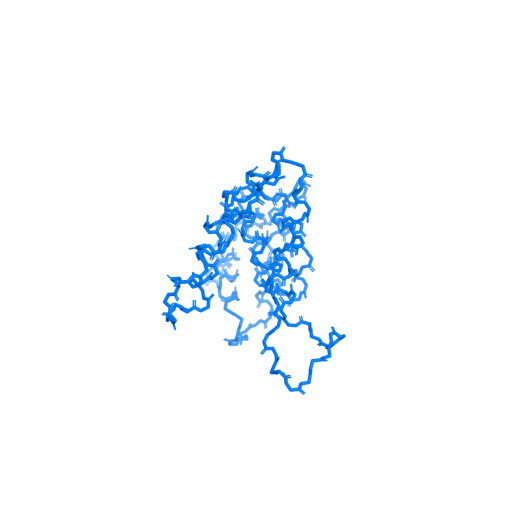92.62 168 SER A O 1
ATOM 1341 N N . GLU A 1 169 ? -15.040 6.227 17.701 1.00 89.81 169 GLU A N 1
ATOM 1342 C CA . GLU A 1 169 ? -14.074 5.732 18.696 1.00 89.81 169 GLU A CA 1
ATOM 1343 C C . GLU A 1 169 ? -14.342 4.259 19.056 1.00 89.81 169 GLU A C 1
ATOM 1345 O O . GLU A 1 169 ? -13.436 3.436 18.973 1.00 89.81 169 GLU A O 1
ATOM 1350 N N . ASP A 1 170 ? -15.608 3.889 19.292 1.00 90.25 170 ASP A N 1
ATOM 1351 C CA . ASP A 1 170 ? -16.011 2.508 19.614 1.00 90.25 170 ASP A CA 1
ATOM 1352 C C . ASP A 1 170 ? -15.586 1.473 18.560 1.00 90.25 170 ASP A C 1
ATOM 1354 O O . ASP A 1 170 ? -15.349 0.307 18.878 1.00 90.25 170 ASP A O 1
ATOM 1358 N N . LYS A 1 171 ? -15.550 1.866 17.280 1.00 86.38 171 LYS A N 1
ATOM 1359 C CA . LYS A 1 171 ? -15.104 0.997 16.179 1.00 86.38 171 LYS A CA 1
ATOM 1360 C C . LYS A 1 171 ? -13.598 1.051 15.957 1.00 86.38 171 LYS A C 1
ATOM 1362 O O . LYS A 1 171 ? -13.061 0.130 15.357 1.00 86.3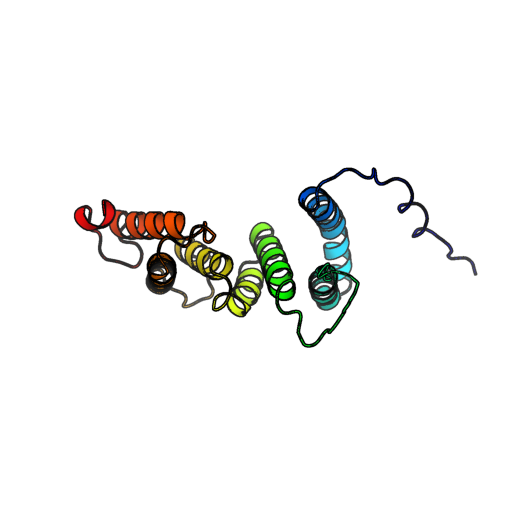8 171 LYS A O 1
ATOM 1367 N N . ALA A 1 172 ? -12.936 2.117 16.399 1.00 87.56 172 ALA A N 1
ATOM 1368 C CA . ALA A 1 172 ? -11.491 2.255 16.291 1.00 87.56 172 ALA A CA 1
ATOM 1369 C C . ALA A 1 172 ? -10.737 1.370 17.299 1.00 87.56 172 ALA A C 1
ATOM 1371 O O . ALA A 1 172 ? -9.598 0.996 17.033 1.00 87.56 172 ALA A O 1
ATOM 1372 N N . GLU A 1 173 ? -11.361 1.043 18.435 1.00 84.88 173 GLU A N 1
ATOM 1373 C CA . GLU A 1 173 ? -10.765 0.240 19.516 1.00 84.88 173 GLU A CA 1
ATOM 1374 C C . GLU A 1 173 ? -10.959 -1.286 19.378 1.00 84.88 173 GLU A C 1
ATOM 1376 O O . GLU A 1 173 ? -10.439 -2.037 20.206 1.00 84.88 173 GLU A O 1
ATOM 1381 N N . GLN A 1 174 ? -11.713 -1.747 18.373 1.00 72.12 174 GLN A N 1
ATOM 1382 C CA . GLN A 1 174 ? -12.007 -3.171 18.125 1.00 72.12 174 GLN A CA 1
ATOM 1383 C C . GLN A 1 174 ? -10.900 -3.871 17.340 1.00 72.12 174 GLN A C 1
ATOM 1385 O O . GLN A 1 174 ? -10.619 -5.043 17.684 1.00 72.12 174 GLN A O 1
#

Radius of gyration: 20.31 Å; chains: 1; bounding box: 57×41×54 Å

Organism: Adineta ricciae (NCBI:txid249248)

InterPro domains:
  IPR011990 Tetratricopeptide-like helical domain superfamily [G3DSA:1.25.40.10] (30-174)
  IPR052323 LRP2-binding protein [PTHR44554] (74-174)

Foldseek 3Di:
DDDDDPPPPPPPDDDPDDPPVVVVVVVVVVCVVVCVVCVVVVNNVVVLVVLLVVLDDPPPPPDDDPVPPPPSSLVSLQVQLVSCVVVLVLVSNLVSLVVCVVPDLVSLLVQLVCQVVVNDDPPRAQLNSLVSLVVLLVVDPPVVRPCNVVSLQVNLVCLCVVGSHHHDNVRSVD